Protein AF-A0A4Q0U147-F1 (afdb_monomer_lite)

Foldseek 3Di:
DDPQQDDPVRVVVVCVVCVDDPDDDPDDPSVVVSVVSCCVVVVDD

pLDDT: mean 87.96, std 8.17, range [59.66, 94.25]

Radius of gyration: 11.37 Å; chains: 1; bounding box: 24×24×23 Å

Sequence (45 aa):
MYQTDLTETEWQYITKVLNPQARKRKYDLRMIWNAIFYLVKTGCQ

Structure (mmCIF, N/CA/C/O backbone):
data_AF-A0A4Q0U147-F1
#
_entry.id   AF-A0A4Q0U147-F1
#
loop_
_atom_site.group_PDB
_atom_site.id
_atom_site.type_symbol
_atom_site.label_atom_id
_atom_site.label_alt_id
_atom_site.label_comp_id
_atom_site.label_asym_id
_atom_site.label_entity_id
_atom_site.label_seq_id
_atom_site.pdbx_PDB_ins_code
_atom_site.Cartn_x
_atom_site.Cartn_y
_atom_site.Cartn_z
_atom_site.occupancy
_atom_site.B_iso_or_equiv
_atom_site.auth_seq_id
_atom_site.auth_comp_id
_atom_site.auth_asym_id
_atom_site.auth_atom_id
_atom_site.pdbx_PDB_model_num
ATOM 1 N N . MET A 1 1 ? 2.417 14.329 3.098 1.00 60.78 1 MET A N 1
ATOM 2 C CA . MET A 1 1 ? 1.952 13.087 3.738 1.00 60.78 1 MET A CA 1
ATOM 3 C C . MET A 1 1 ? 0.574 13.382 4.286 1.00 60.78 1 MET A C 1
ATOM 5 O O . MET A 1 1 ? 0.454 14.273 5.120 1.00 60.78 1 MET A O 1
ATOM 9 N N . TYR A 1 2 ? -0.456 12.767 3.720 1.00 70.44 2 TYR A N 1
ATOM 10 C CA . TYR A 1 2 ? -1.834 12.946 4.167 1.00 70.44 2 TYR A CA 1
ATOM 11 C C . TYR A 1 2 ? -2.126 11.962 5.300 1.00 70.44 2 TYR A C 1
ATOM 13 O O . TYR A 1 2 ? -1.552 10.879 5.341 1.00 70.44 2 TYR A O 1
ATOM 21 N N . GLN A 1 3 ? -3.053 12.299 6.202 1.00 75.69 3 GLN A N 1
ATOM 22 C CA . GLN A 1 3 ? -3.495 11.371 7.257 1.00 75.69 3 GLN A CA 1
ATOM 23 C C . GLN A 1 3 ? -4.095 10.070 6.683 1.00 75.69 3 GLN A C 1
ATOM 25 O O . GLN A 1 3 ? -4.234 9.077 7.384 1.00 75.69 3 GLN A O 1
ATOM 30 N N . THR A 1 4 ? -4.462 10.081 5.402 1.00 81.56 4 THR A N 1
ATOM 31 C CA . THR A 1 4 ? -4.990 8.935 4.659 1.00 81.56 4 THR A CA 1
ATOM 32 C C . THR A 1 4 ? -3.909 8.042 4.050 1.00 81.56 4 THR A C 1
ATOM 34 O O . THR A 1 4 ? -4.256 7.021 3.463 1.00 81.56 4 THR A O 1
ATOM 37 N N . ASP A 1 5 ? -2.634 8.439 4.114 1.00 87.69 5 ASP A N 1
ATOM 38 C CA . ASP A 1 5 ? -1.530 7.648 3.573 1.00 87.69 5 ASP A CA 1
ATOM 39 C C . ASP A 1 5 ? -1.331 6.373 4.400 1.00 87.69 5 ASP A C 1
ATOM 41 O O . ASP A 1 5 ? -1.497 6.362 5.620 1.00 87.69 5 ASP A O 1
ATOM 45 N N . LEU A 1 6 ? -0.922 5.300 3.725 1.00 89.69 6 LEU A N 1
ATOM 46 C CA . LEU A 1 6 ? -0.694 4.008 4.357 1.00 89.69 6 LEU A CA 1
ATOM 47 C C . LEU A 1 6 ? 0.521 4.042 5.284 1.00 89.69 6 LEU A C 1
ATOM 49 O O . LEU A 1 6 ? 1.632 4.438 4.892 1.00 89.69 6 LEU A O 1
ATOM 53 N N . THR A 1 7 ? 0.319 3.525 6.494 1.00 92.00 7 THR A N 1
ATOM 54 C CA . THR A 1 7 ? 1.410 3.229 7.421 1.00 92.00 7 THR A CA 1
ATOM 55 C C . THR A 1 7 ? 2.310 2.128 6.860 1.00 92.00 7 THR A C 1
ATOM 57 O O . THR A 1 7 ? 1.929 1.356 5.976 1.00 92.00 7 THR A O 1
ATOM 60 N N . GLU A 1 8 ? 3.533 2.032 7.381 1.00 91.19 8 GLU A N 1
ATOM 61 C CA . GLU A 1 8 ? 4.481 1.009 6.931 1.00 91.19 8 GLU A CA 1
ATOM 62 C C . GLU A 1 8 ? 3.952 -0.413 7.171 1.00 91.19 8 GLU A C 1
ATOM 64 O O . GLU A 1 8 ? 4.084 -1.281 6.312 1.00 91.19 8 GLU A O 1
ATOM 69 N N . THR A 1 9 ? 3.278 -0.642 8.298 1.00 92.75 9 THR A N 1
ATOM 70 C CA . THR A 1 9 ? 2.694 -1.943 8.645 1.00 92.75 9 THR A CA 1
ATOM 71 C C . THR A 1 9 ? 1.578 -2.348 7.681 1.00 92.75 9 THR A C 1
ATOM 73 O O . THR A 1 9 ? 1.549 -3.485 7.206 1.00 92.75 9 THR A O 1
ATOM 76 N N . GLU A 1 10 ? 0.673 -1.423 7.346 1.00 92.56 10 GLU A N 1
ATOM 77 C CA . GLU A 1 10 ? -0.388 -1.668 6.360 1.00 92.56 10 GLU A CA 1
ATOM 78 C C . GLU A 1 10 ? 0.210 -1.938 4.978 1.00 92.56 10 GLU A C 1
ATOM 80 O O . GLU A 1 10 ? -0.191 -2.883 4.295 1.00 92.56 10 GLU A O 1
ATOM 85 N N . TRP A 1 11 ? 1.226 -1.161 4.590 1.00 93.69 11 TRP A N 1
ATOM 86 C CA . TRP A 1 11 ? 1.923 -1.344 3.323 1.00 93.69 11 TRP A CA 1
ATOM 87 C C . TRP A 1 11 ? 2.615 -2.709 3.220 1.00 93.69 11 TRP A C 1
ATOM 89 O O . TRP A 1 11 ? 2.532 -3.368 2.180 1.00 93.69 11 TRP A O 1
ATOM 99 N N . GLN A 1 12 ? 3.242 -3.185 4.297 1.00 93.38 12 GLN A N 1
ATOM 100 C CA . GLN A 1 12 ? 3.846 -4.518 4.349 1.00 93.38 12 GLN A CA 1
ATOM 101 C C . GLN A 1 12 ? 2.808 -5.628 4.162 1.00 93.38 12 GLN A C 1
ATOM 103 O O . GLN A 1 12 ? 3.068 -6.595 3.443 1.00 93.38 12 GLN A O 1
ATOM 108 N N . TYR A 1 13 ? 1.630 -5.500 4.778 1.00 94.25 13 TYR A N 1
ATOM 109 C CA . TYR A 1 13 ? 0.548 -6.465 4.589 1.00 94.25 13 TYR A CA 1
ATOM 110 C C . TYR A 1 13 ? 0.023 -6.447 3.147 1.00 94.25 13 TYR A C 1
ATOM 112 O O . TYR A 1 13 ? -0.044 -7.496 2.505 1.00 94.25 13 TYR A O 1
ATOM 120 N N . ILE A 1 14 ? -0.260 -5.259 2.602 1.00 92.75 14 ILE A N 1
ATOM 121 C CA . ILE A 1 14 ? -0.714 -5.089 1.213 1.00 92.75 14 ILE A CA 1
ATOM 122 C C . ILE A 1 14 ? 0.304 -5.681 0.241 1.00 92.75 14 ILE A C 1
ATOM 124 O O . ILE A 1 14 ? -0.075 -6.410 -0.667 1.00 92.75 14 ILE A O 1
ATOM 128 N N . THR A 1 15 ? 1.597 -5.435 0.449 1.00 92.94 15 THR A N 1
ATOM 129 C CA . THR A 1 15 ? 2.666 -5.954 -0.415 1.00 92.94 15 THR A CA 1
ATOM 130 C C . THR A 1 15 ? 2.698 -7.485 -0.423 1.00 92.94 15 THR A C 1
ATOM 132 O O . THR A 1 15 ? 2.869 -8.080 -1.486 1.00 92.94 15 THR A O 1
ATOM 135 N N . LYS A 1 16 ? 2.477 -8.135 0.730 1.00 92.94 16 LYS A N 1
ATOM 136 C CA . LYS A 1 16 ? 2.389 -9.604 0.821 1.00 92.94 16 LYS A CA 1
ATOM 137 C C . LYS A 1 16 ? 1.210 -10.158 0.021 1.00 92.94 16 LYS A C 1
ATOM 139 O O . LYS A 1 16 ? 1.377 -11.146 -0.684 1.00 92.94 16 LYS A O 1
ATOM 144 N N . VAL A 1 17 ? 0.044 -9.515 0.106 1.00 93.25 17 VAL A N 1
ATOM 145 C CA . VAL A 1 17 ? -1.167 -9.929 -0.628 1.00 93.25 17 VAL A CA 1
ATOM 146 C C . VAL A 1 17 ? -1.042 -9.641 -2.126 1.00 93.25 17 VAL A C 1
ATOM 148 O O . VAL A 1 17 ? -1.402 -10.471 -2.954 1.00 93.25 17 VAL A O 1
ATOM 151 N N . LEU A 1 18 ? -0.505 -8.473 -2.480 1.00 90.38 18 LEU A N 1
ATOM 152 C CA . LEU A 1 18 ? -0.336 -8.024 -3.860 1.00 90.38 18 LEU A CA 1
ATOM 153 C C . LEU A 1 18 ? 0.698 -8.867 -4.620 1.00 90.38 18 LEU A C 1
ATOM 155 O O . LEU A 1 18 ? 0.643 -8.910 -5.847 1.00 90.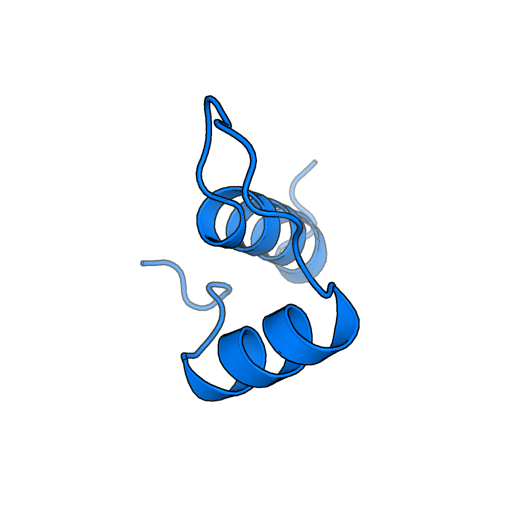38 18 LEU A O 1
ATOM 159 N N . ASN A 1 19 ? 1.641 -9.493 -3.901 1.00 89.75 19 ASN A N 1
ATOM 160 C CA . ASN A 1 19 ? 2.757 -10.280 -4.435 1.00 89.75 19 ASN A CA 1
ATOM 161 C C . ASN A 1 19 ? 3.353 -9.651 -5.715 1.00 89.75 19 ASN A C 1
ATOM 163 O O . ASN A 1 19 ? 3.276 -10.226 -6.810 1.00 89.75 19 ASN A O 1
ATOM 167 N N . PRO A 1 20 ? 3.854 -8.402 -5.629 1.00 84.44 20 PRO A N 1
ATOM 168 C CA . PRO A 1 20 ? 4.153 -7.622 -6.812 1.00 84.44 20 PRO A CA 1
ATOM 169 C C . PRO A 1 20 ? 5.326 -8.230 -7.577 1.00 84.44 20 PRO A C 1
ATOM 171 O O . PRO A 1 20 ? 6.447 -8.313 -7.088 1.00 84.44 20 PRO A O 1
ATOM 174 N N . GLN A 1 21 ? 5.084 -8.567 -8.842 1.00 87.12 21 GLN A N 1
ATOM 175 C CA . GLN A 1 21 ? 6.156 -8.978 -9.743 1.00 87.12 21 GLN A CA 1
ATOM 176 C C . GLN A 1 21 ? 7.171 -7.841 -9.936 1.00 87.12 21 GLN A C 1
ATOM 178 O O . GLN A 1 21 ? 6.793 -6.661 -10.058 1.00 87.12 21 GLN A O 1
ATOM 183 N N . ALA A 1 22 ? 8.451 -8.213 -10.027 1.00 84.56 22 ALA A N 1
ATOM 184 C CA . ALA A 1 22 ? 9.555 -7.313 -10.336 1.00 84.56 22 ALA A CA 1
ATOM 185 C C . ALA A 1 22 ? 9.488 -6.884 -11.812 1.00 84.56 22 ALA A C 1
ATOM 187 O O . ALA A 1 22 ? 10.055 -7.507 -12.704 1.00 84.56 22 ALA A O 1
ATOM 188 N N . ARG A 1 23 ? 8.748 -5.805 -12.071 1.00 89.50 23 ARG A N 1
ATOM 189 C CA . ARG A 1 23 ? 8.628 -5.155 -13.382 1.00 89.50 23 ARG A CA 1
ATOM 190 C C . ARG A 1 23 ? 8.857 -3.661 -13.229 1.00 89.50 23 ARG A C 1
ATOM 192 O O . ARG A 1 23 ? 8.445 -3.073 -12.226 1.00 89.50 23 ARG A O 1
ATOM 199 N N . LYS A 1 24 ? 9.458 -3.036 -14.243 1.00 90.06 24 LYS A N 1
ATOM 200 C CA . LYS A 1 24 ? 9.569 -1.575 -14.297 1.00 90.06 24 LYS A CA 1
ATOM 201 C C . LYS A 1 24 ? 8.169 -0.971 -14.397 1.00 90.06 24 LYS A C 1
ATOM 203 O O . LYS A 1 24 ? 7.396 -1.316 -15.291 1.00 90.06 24 LYS A O 1
ATOM 208 N N . ARG A 1 25 ? 7.844 -0.088 -13.456 1.00 90.44 25 ARG A N 1
ATOM 209 C CA . ARG A 1 25 ? 6.603 0.691 -13.422 1.00 90.44 25 ARG A CA 1
ATOM 210 C C . ARG A 1 25 ? 6.967 2.167 -13.512 1.00 90.44 25 ARG A C 1
ATOM 212 O O . ARG A 1 25 ? 7.984 2.577 -12.964 1.00 90.44 25 ARG A O 1
ATOM 219 N N . LYS A 1 26 ? 6.137 2.950 -14.206 1.00 93.81 26 LYS A N 1
ATOM 220 C CA . LYS A 1 26 ? 6.290 4.412 -14.289 1.00 93.81 26 LYS A CA 1
ATOM 221 C C . LYS A 1 26 ? 6.025 5.090 -12.939 1.00 93.81 26 LYS A C 1
ATOM 223 O O . LYS A 1 26 ? 6.629 6.114 -12.650 1.00 93.81 26 LYS A O 1
ATOM 228 N N . TYR A 1 27 ? 5.137 4.505 -12.136 1.00 92.19 27 TYR A N 1
ATOM 229 C CA . TYR A 1 27 ? 4.734 5.005 -10.825 1.00 92.19 27 TYR A CA 1
ATOM 230 C C . TYR A 1 27 ? 4.937 3.933 -9.760 1.00 92.19 27 TYR A C 1
ATOM 232 O O . TYR A 1 27 ? 4.771 2.738 -10.033 1.00 92.19 27 TYR A O 1
ATOM 240 N N . ASP A 1 28 ? 5.286 4.376 -8.555 1.00 90.62 28 ASP A N 1
ATOM 241 C CA . ASP A 1 28 ? 5.423 3.503 -7.399 1.00 90.62 28 ASP A CA 1
ATOM 242 C C . ASP A 1 28 ? 4.054 2.971 -6.946 1.00 90.62 28 ASP A C 1
ATOM 244 O O . ASP A 1 28 ? 3.056 3.696 -6.941 1.00 90.62 28 ASP A O 1
ATOM 248 N N . LEU A 1 29 ? 3.994 1.690 -6.572 1.00 92.31 29 LEU A N 1
ATOM 249 C CA . LEU A 1 29 ? 2.733 1.063 -6.173 1.00 92.31 29 LEU A CA 1
ATOM 250 C C . LEU A 1 29 ? 2.172 1.687 -4.892 1.00 92.31 29 LEU A C 1
ATOM 252 O O . LEU A 1 29 ? 0.958 1.861 -4.804 1.00 92.31 29 LEU A O 1
ATOM 256 N N . ARG A 1 30 ? 3.022 2.069 -3.932 1.00 92.12 30 ARG A N 1
ATOM 257 C CA . ARG A 1 30 ? 2.580 2.710 -2.688 1.00 92.12 30 ARG A CA 1
ATOM 258 C C . ARG A 1 30 ? 1.926 4.049 -2.978 1.00 92.12 30 ARG A C 1
ATOM 260 O O . ARG A 1 30 ? 0.905 4.369 -2.384 1.00 92.12 30 ARG A O 1
ATOM 267 N N . MET A 1 31 ? 2.468 4.799 -3.936 1.00 92.31 31 MET A N 1
ATOM 268 C CA . MET A 1 31 ? 1.885 6.071 -4.363 1.00 92.31 31 MET A CA 1
ATOM 269 C C . MET A 1 31 ? 0.476 5.887 -4.946 1.00 92.31 31 MET A C 1
ATOM 271 O O . MET A 1 31 ? -0.427 6.649 -4.608 1.00 92.31 31 MET A O 1
ATOM 275 N N . ILE A 1 32 ? 0.264 4.857 -5.772 1.00 92.69 32 ILE A N 1
ATOM 276 C CA . ILE A 1 32 ? -1.065 4.536 -6.321 1.00 92.69 32 ILE A CA 1
ATOM 277 C C . ILE A 1 32 ? -2.032 4.149 -5.197 1.00 92.69 32 ILE A C 1
ATOM 279 O O . ILE A 1 32 ? -3.159 4.636 -5.153 1.00 92.69 32 ILE A O 1
ATOM 283 N N . TRP A 1 33 ? -1.589 3.302 -4.270 1.00 93.25 33 TRP A N 1
ATOM 284 C CA . TRP A 1 33 ? -2.408 2.875 -3.140 1.00 93.25 33 TRP A CA 1
ATOM 285 C C . TRP A 1 33 ? -2.776 4.031 -2.206 1.00 93.25 33 TRP A C 1
ATOM 287 O O . TRP A 1 33 ? -3.938 4.138 -1.825 1.00 93.25 33 TRP A O 1
ATOM 297 N N . ASN A 1 34 ? -1.843 4.939 -1.912 1.00 93.19 34 ASN A N 1
ATOM 298 C CA 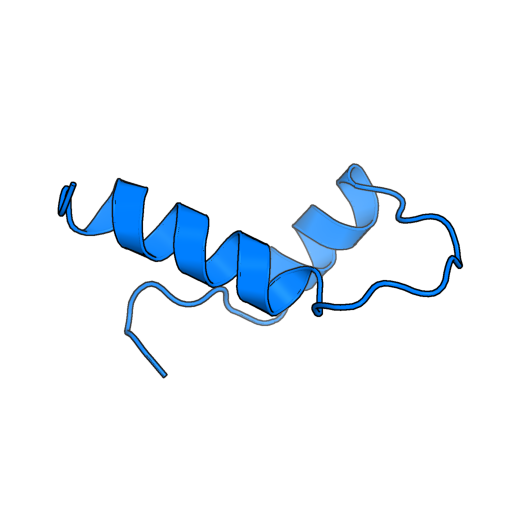. ASN A 1 34 ? -2.129 6.156 -1.150 1.00 93.19 34 ASN A CA 1
ATOM 299 C C . ASN A 1 34 ? -3.178 7.030 -1.853 1.00 93.19 34 ASN A C 1
ATOM 301 O O . ASN A 1 34 ? -4.085 7.530 -1.197 1.00 93.19 34 ASN A O 1
ATOM 305 N N . ALA A 1 35 ? -3.108 7.172 -3.183 1.00 92.06 35 ALA A N 1
ATOM 306 C CA . ALA A 1 35 ? -4.105 7.927 -3.943 1.00 92.06 35 ALA A CA 1
ATOM 307 C C . ALA A 1 35 ? -5.501 7.282 -3.874 1.00 92.06 35 ALA A C 1
ATOM 309 O O . ALA A 1 35 ? -6.484 7.977 -3.632 1.00 92.06 35 ALA A O 1
ATOM 310 N N . ILE A 1 36 ? -5.595 5.954 -4.016 1.00 91.81 36 ILE A N 1
ATOM 311 C CA . ILE A 1 36 ? -6.864 5.223 -3.858 1.00 91.81 36 ILE A CA 1
ATOM 312 C C . ILE A 1 36 ? -7.414 5.411 -2.439 1.00 91.81 36 ILE A C 1
ATOM 314 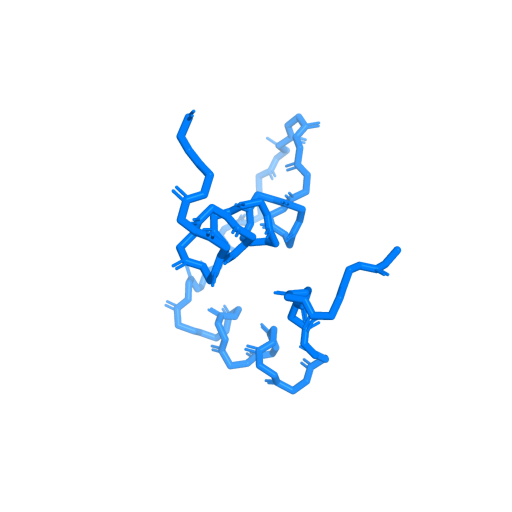O O . ILE A 1 36 ? -8.592 5.717 -2.271 1.00 91.81 36 ILE A O 1
ATOM 318 N N . PHE A 1 37 ? -6.570 5.268 -1.414 1.00 90.81 37 PHE A N 1
ATOM 319 C CA . PHE A 1 37 ? -6.973 5.455 -0.020 1.00 90.81 37 PHE A CA 1
ATOM 320 C C . PHE A 1 37 ? -7.429 6.881 0.262 1.00 90.81 37 PHE A C 1
ATOM 322 O O . PHE A 1 37 ? -8.433 7.066 0.944 1.0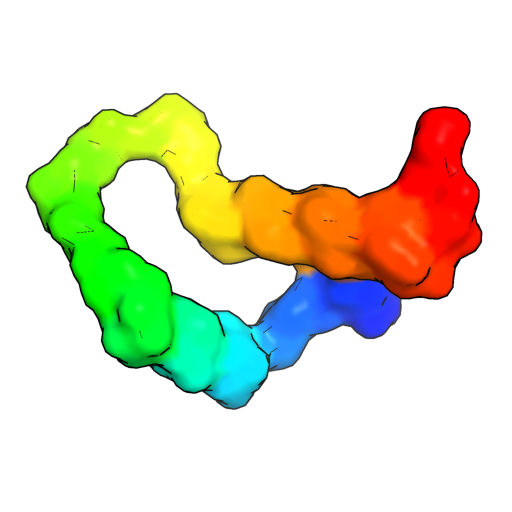0 90.81 37 PHE A O 1
ATOM 329 N N . TYR A 1 38 ?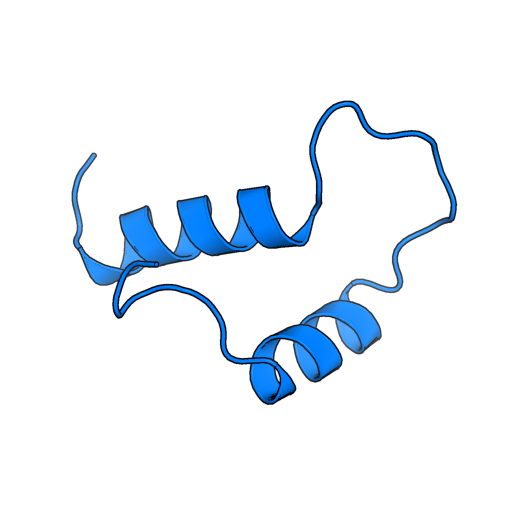 -6.742 7.880 -0.286 1.00 91.00 38 TYR A N 1
ATOM 330 C CA . TYR A 1 38 ? -7.152 9.273 -0.189 1.00 91.00 38 TYR A CA 1
ATOM 331 C C . TYR A 1 38 ? -8.556 9.475 -0.769 1.00 91.00 38 TYR A C 1
ATOM 333 O O . TYR A 1 38 ? -9.424 9.985 -0.061 1.00 91.00 38 TYR A O 1
ATOM 341 N N . LEU A 1 39 ? -8.812 9.003 -1.996 1.00 90.75 39 LEU A N 1
ATOM 342 C CA . LEU A 1 39 ? -10.131 9.096 -2.636 1.00 90.75 39 LEU A CA 1
ATOM 343 C C . LEU A 1 39 ? -11.215 8.413 -1.788 1.00 90.75 39 LEU A C 1
ATOM 345 O O . LEU A 1 39 ? -12.242 9.011 -1.485 1.00 90.75 39 LEU A O 1
ATOM 349 N N . VAL A 1 40 ? -10.962 7.184 -1.327 1.00 90.25 40 VAL A N 1
ATOM 350 C CA . VAL A 1 40 ? -11.935 6.401 -0.545 1.00 90.25 40 VAL A CA 1
ATOM 351 C C . VAL A 1 40 ? -12.193 7.002 0.842 1.00 90.25 40 VAL A C 1
ATOM 353 O O . VAL A 1 40 ? -13.321 6.968 1.323 1.00 90.25 40 VAL A O 1
ATOM 356 N N . LYS A 1 41 ? -11.167 7.540 1.511 1.00 88.44 41 LYS A N 1
ATOM 357 C CA . LYS A 1 41 ? -11.280 8.076 2.880 1.00 88.44 41 LYS A CA 1
ATOM 358 C C . LYS A 1 41 ? -11.854 9.485 2.925 1.00 88.44 41 LYS A C 1
ATOM 360 O O . LYS A 1 41 ? -12.525 9.819 3.895 1.00 88.44 41 LYS A O 1
ATOM 365 N N . THR A 1 42 ? -11.559 10.306 1.922 1.00 87.62 42 THR A N 1
ATOM 366 C CA . THR A 1 42 ? -12.047 11.692 1.861 1.00 87.62 42 THR A CA 1
ATOM 367 C C . THR A 1 42 ? -13.362 11.819 1.105 1.00 87.62 42 THR A C 1
ATOM 369 O O . THR A 1 42 ? -14.080 12.790 1.315 1.00 87.62 42 THR A O 1
ATOM 372 N N . GLY A 1 43 ? -13.690 10.853 0.241 1.00 79.25 43 GLY A N 1
ATOM 373 C CA . GLY A 1 43 ? -14.859 10.925 -0.631 1.00 79.25 43 GLY A CA 1
ATOM 374 C C . GLY A 1 43 ? -14.741 11.984 -1.732 1.00 79.25 43 GLY A C 1
ATOM 375 O O . GLY A 1 43 ? -15.717 12.215 -2.439 1.00 79.25 43 GLY A O 1
ATOM 376 N N . CYS A 1 44 ? -13.579 12.629 -1.891 1.00 70.38 44 CYS A N 1
ATOM 377 C CA . CYS A 1 44 ? -13.323 13.525 -3.013 1.00 70.38 44 CYS A CA 1
ATOM 378 C C . CYS A 1 44 ? -13.285 12.706 -4.311 1.00 70.38 44 CYS A C 1
ATOM 380 O O . CYS A 1 44 ? -12.433 11.829 -4.454 1.00 70.38 44 CYS A O 1
ATOM 382 N N . GLN A 1 45 ? -14.198 13.003 -5.239 1.00 59.66 45 GLN A N 1
ATOM 383 C CA . GLN A 1 45 ? -14.201 12.531 -6.628 1.00 59.66 45 GLN A CA 1
ATOM 384 C C . GLN A 1 45 ? -13.974 13.697 -7.583 1.00 59.66 45 GLN A C 1
ATOM 386 O O . GLN A 1 45 ? -14.451 14.811 -7.269 1.00 59.66 45 GLN A O 1
#

Secondary structure (DSSP, 8-state):
--TTSPPHHHHHHHHHHH-------SS-HHHHHHHHHHHHH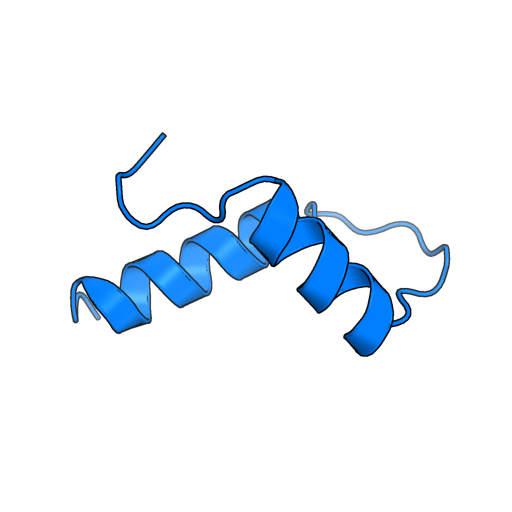H---